Protein AF-A0A2J5HVG7-F1 (afdb_monomer)

Sequence (86 aa):
MRLRQLGTTQSVIFLAPPEVHQSILDTCGKEPNNQIDSSHVITWLLHQTCRNLEEMQPLYFAQGINFCRRVQASQTNKGFLTNYQH

pLDDT: mean 91.53, std 9.35, range [49.88, 98.31]

Structure (mmCIF, N/CA/C/O backbone):
data_AF-A0A2J5HVG7-F1
#
_entry.id   AF-A0A2J5HVG7-F1
#
loop_
_atom_site.group_PDB
_atom_site.id
_atom_site.type_symbol
_atom_site.label_atom_id
_atom_site.label_alt_id
_atom_site.label_comp_id
_atom_site.label_asym_id
_atom_site.label_entity_id
_atom_site.label_seq_id
_atom_site.pdbx_PDB_ins_code
_atom_site.Cartn_x
_atom_site.Cartn_y
_atom_site.Cartn_z
_atom_site.occupancy
_atom_site.B_iso_or_equiv
_atom_site.auth_seq_id
_atom_site.auth_comp_id
_atom_site.auth_asym_id
_atom_site.auth_atom_id
_atom_site.pdbx_PDB_model_num
ATOM 1 N N . MET A 1 1 ? -20.087 -6.894 -3.551 1.00 49.88 1 MET A N 1
ATOM 2 C CA . MET A 1 1 ? -21.079 -6.713 -2.458 1.00 49.88 1 MET A CA 1
ATOM 3 C C . MET A 1 1 ? -21.307 -5.220 -2.212 1.00 49.88 1 MET A C 1
ATOM 5 O O . MET A 1 1 ? -20.423 -4.452 -2.554 1.00 49.88 1 MET A O 1
ATOM 9 N N . ARG A 1 2 ? -22.464 -4.792 -1.671 1.00 76.56 2 ARG A N 1
ATOM 10 C CA . ARG A 1 2 ? -22.828 -3.359 -1.494 1.00 76.56 2 ARG A CA 1
ATOM 11 C C . ARG A 1 2 ? -23.101 -2.908 -0.035 1.00 76.56 2 ARG A C 1
ATOM 13 O O . ARG A 1 2 ? -23.562 -1.791 0.133 1.00 76.56 2 ARG A O 1
ATOM 20 N N . LEU A 1 3 ? -22.860 -3.750 0.984 1.00 86.00 3 LEU A N 1
ATOM 21 C CA . LEU A 1 3 ? -22.940 -3.434 2.437 1.00 86.00 3 LEU A CA 1
ATOM 22 C C . LEU A 1 3 ? -24.098 -2.496 2.874 1.00 86.00 3 LEU A C 1
ATOM 24 O O . LEU A 1 3 ? -23.910 -1.568 3.650 1.00 86.00 3 LEU A O 1
ATOM 28 N N . ARG A 1 4 ? -25.320 -2.728 2.374 1.00 87.31 4 ARG A N 1
ATOM 29 C CA . ARG A 1 4 ? -26.459 -1.793 2.516 1.00 87.31 4 ARG A CA 1
ATOM 30 C C . ARG A 1 4 ? -27.077 -1.701 3.924 1.00 87.31 4 ARG A C 1
ATOM 32 O O . ARG A 1 4 ? -27.909 -0.830 4.132 1.00 87.31 4 ARG A O 1
ATOM 39 N N . GLN A 1 5 ? -26.731 -2.601 4.846 1.00 90.50 5 GLN A N 1
ATOM 40 C CA . GLN A 1 5 ? -27.249 -2.650 6.229 1.00 90.50 5 GLN A CA 1
ATOM 41 C C . GLN A 1 5 ? -26.120 -2.509 7.267 1.00 90.50 5 GLN A C 1
ATOM 43 O O . GLN A 1 5 ? -26.238 -2.948 8.412 1.00 90.50 5 GLN A O 1
ATOM 48 N N . LEU A 1 6 ? -24.984 -1.941 6.852 1.00 88.44 6 LEU A N 1
ATOM 49 C CA . LEU A 1 6 ? -23.869 -1.685 7.751 1.00 88.44 6 LEU A CA 1
ATOM 50 C C . LEU A 1 6 ? -24.262 -0.596 8.759 1.00 88.44 6 LEU A C 1
ATOM 52 O O . LEU A 1 6 ? -24.664 0.494 8.362 1.00 88.44 6 LEU A O 1
ATOM 56 N N . GLY A 1 7 ? -24.163 -0.906 10.051 1.00 81.88 7 GLY A N 1
ATOM 57 C CA . GLY A 1 7 ? -24.569 -0.029 11.152 1.00 81.88 7 GLY A CA 1
ATOM 58 C C . GLY A 1 7 ? -25.999 -0.250 11.666 1.00 81.88 7 GLY A C 1
ATOM 59 O O . GLY A 1 7 ? -26.338 0.309 12.703 1.00 81.88 7 GLY A O 1
ATOM 60 N N . THR A 1 8 ? -26.823 -1.072 10.997 1.00 90.75 8 THR A N 1
ATOM 61 C CA . THR A 1 8 ? -28.169 -1.454 11.475 1.00 90.75 8 THR A CA 1
ATOM 62 C C . THR A 1 8 ? -28.181 -2.880 12.023 1.00 90.75 8 THR A C 1
ATOM 64 O O . 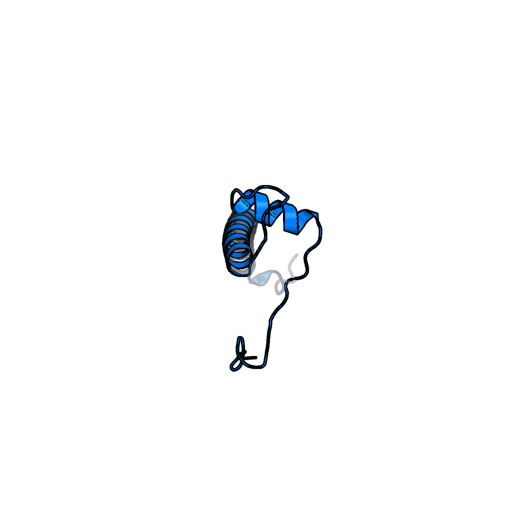THR A 1 8 ? -28.174 -3.085 13.231 1.00 90.75 8 THR A O 1
ATOM 67 N N . THR A 1 9 ? -28.169 -3.880 11.141 1.00 93.00 9 THR A N 1
ATOM 68 C CA . THR A 1 9 ? -28.145 -5.309 11.499 1.00 93.00 9 THR A CA 1
ATOM 69 C C . THR A 1 9 ? -26.792 -5.956 11.224 1.00 93.00 9 THR A C 1
ATOM 71 O O . THR A 1 9 ? -26.597 -7.128 11.537 1.00 93.00 9 THR A O 1
ATOM 74 N N . GLN A 1 10 ? -25.871 -5.231 10.587 1.00 90.94 10 GLN A N 1
ATOM 75 C CA . GLN A 1 10 ? -24.540 -5.716 10.239 1.00 90.94 10 GLN A CA 1
ATOM 76 C C . GLN A 1 10 ? -23.476 -4.807 10.846 1.00 90.94 10 GLN A C 1
ATOM 78 O O . GLN A 1 10 ? -23.614 -3.584 10.847 1.00 90.94 10 GLN A O 1
ATOM 83 N N . SER A 1 11 ? -22.386 -5.407 11.310 1.00 88.38 11 SER A N 1
ATOM 84 C CA . SER A 1 11 ? -21.196 -4.707 11.785 1.00 88.38 11 SER A CA 1
ATOM 85 C C . SER A 1 11 ? -19.957 -5.221 11.058 1.00 88.38 11 SER A C 1
ATOM 87 O O . SER A 1 11 ? -19.977 -6.272 10.413 1.00 88.38 11 SER A O 1
ATOM 89 N N . VAL A 1 12 ? -18.880 -4.446 11.136 1.00 87.25 12 VAL A N 1
ATOM 90 C CA . VAL A 1 12 ? -17.565 -4.818 10.616 1.00 87.25 12 VAL A CA 1
ATOM 91 C C . VAL A 1 12 ? -16.574 -4.735 11.762 1.00 87.25 12 VAL A C 1
ATOM 93 O O . VAL A 1 12 ? -16.594 -3.785 12.542 1.00 87.25 12 VAL A O 1
ATOM 96 N N . ILE A 1 13 ? -15.703 -5.734 11.836 1.00 90.50 13 ILE A N 1
ATOM 97 C CA . ILE A 1 13 ? -14.548 -5.754 12.721 1.00 90.50 13 ILE A CA 1
ATOM 98 C C . ILE A 1 13 ? -13.294 -5.916 11.869 1.00 90.50 13 ILE A C 1
ATOM 100 O O . ILE A 1 13 ? -13.287 -6.669 10.894 1.00 90.50 13 ILE A O 1
ATOM 104 N N . PHE A 1 14 ? -12.244 -5.187 12.229 1.00 89.44 14 PHE A N 1
ATOM 105 C CA . PHE A 1 14 ? -10.949 -5.270 11.570 1.00 89.44 14 PHE A CA 1
ATOM 106 C C . PHE A 1 14 ? -10.023 -6.129 12.423 1.00 89.44 14 PHE A C 1
ATOM 108 O O . PHE A 1 14 ? -9.859 -5.875 13.614 1.00 89.44 14 PHE A O 1
ATOM 115 N N . LEU A 1 15 ? -9.437 -7.151 11.807 1.00 91.25 15 LEU A N 1
ATOM 116 C CA . LEU A 1 15 ? -8.443 -8.019 12.426 1.00 91.25 15 LEU A CA 1
ATOM 117 C C . LEU A 1 15 ? -7.093 -7.696 11.795 1.00 91.25 15 LEU A C 1
ATOM 119 O O . LEU A 1 15 ? -6.973 -7.683 10.570 1.00 91.25 15 LEU A O 1
ATOM 123 N N . ALA A 1 16 ? -6.098 -7.417 12.628 1.00 90.56 16 ALA A N 1
ATOM 124 C CA . ALA A 1 16 ? -4.780 -6.982 12.195 1.00 90.56 16 ALA A CA 1
ATOM 125 C C . ALA A 1 16 ? -3.691 -7.645 13.058 1.00 90.56 16 ALA A C 1
ATOM 127 O O . ALA A 1 16 ? -3.885 -7.762 14.271 1.00 90.56 16 ALA A O 1
ATOM 128 N N . PRO A 1 17 ? -2.557 -8.062 12.466 1.00 95.75 17 PRO A N 1
ATOM 129 C CA . PRO A 1 17 ? -1.360 -8.432 13.218 1.00 95.75 17 PRO A CA 1
ATOM 130 C C . PRO A 1 17 ? -0.840 -7.270 14.087 1.00 95.75 17 PRO A C 1
ATOM 132 O O . PRO A 1 17 ? -1.127 -6.107 13.769 1.00 95.75 17 PRO A O 1
ATOM 135 N N . PRO A 1 18 ? -0.049 -7.542 15.145 1.00 94.31 18 PRO A N 1
ATOM 136 C CA . PRO A 1 18 ? 0.521 -6.504 16.008 1.00 94.31 18 PRO A CA 1
ATOM 137 C C . PRO A 1 18 ? 1.294 -5.422 15.242 1.00 94.31 18 PRO A C 1
ATOM 139 O O . PRO A 1 18 ? 1.202 -4.244 15.574 1.00 94.31 18 PRO A O 1
ATOM 142 N N . GLU A 1 19 ? 1.995 -5.799 14.173 1.00 96.69 19 GLU A N 1
ATOM 143 C CA . GLU A 1 19 ? 2.785 -4.888 13.342 1.00 96.69 19 GLU A CA 1
ATOM 144 C C . GLU A 1 19 ? 1.892 -3.889 12.597 1.00 96.69 19 GLU A C 1
ATOM 146 O O . GLU A 1 19 ? 2.210 -2.705 12.489 1.00 96.69 19 GLU A O 1
ATOM 151 N N . VAL A 1 20 ? 0.732 -4.349 12.118 1.00 95.44 20 VAL A N 1
ATOM 152 C CA . VAL A 1 20 ? -0.259 -3.494 11.453 1.00 95.44 20 VAL A CA 1
ATOM 153 C C . VAL A 1 20 ? -0.960 -2.602 12.474 1.00 95.44 20 VAL A C 1
ATOM 155 O O . VAL A 1 20 ? -1.176 -1.425 12.197 1.00 95.44 20 VAL A O 1
ATOM 158 N N . HIS A 1 21 ? -1.276 -3.125 13.662 1.00 94.62 21 HIS A N 1
ATOM 159 C CA . HIS A 1 21 ? -1.841 -2.324 14.749 1.00 94.62 21 HIS A CA 1
ATOM 160 C C . HIS A 1 21 ? -0.908 -1.167 15.128 1.00 94.62 21 HIS A C 1
ATOM 162 O O . HIS A 1 21 ? -1.347 -0.018 15.146 1.00 94.62 21 HIS A O 1
ATOM 168 N N . GLN A 1 22 ? 0.383 -1.450 15.329 1.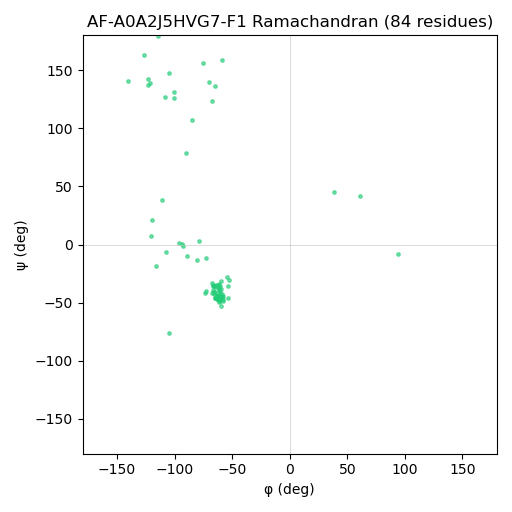00 95.00 22 GLN A N 1
ATOM 169 C CA . GLN A 1 22 ? 1.385 -0.421 15.599 1.00 95.00 22 GLN A CA 1
ATOM 170 C C . GLN A 1 22 ? 1.489 0.579 14.444 1.00 95.00 22 GLN A C 1
ATOM 172 O O . GLN A 1 22 ? 1.452 1.782 14.669 1.00 95.00 22 GLN A O 1
ATOM 177 N N . SER A 1 23 ? 1.502 0.104 13.196 1.00 96.25 23 SER A N 1
ATOM 178 C CA . SER A 1 23 ? 1.545 0.985 12.026 1.00 96.25 23 SER A CA 1
ATOM 179 C C . SER A 1 23 ? 0.339 1.937 11.939 1.00 96.25 23 SER A C 1
ATOM 181 O O . SER A 1 23 ? 0.495 3.092 11.528 1.00 96.25 23 SER A O 1
ATOM 183 N N . ILE A 1 24 ? -0.860 1.492 12.343 1.00 96.94 24 ILE A N 1
ATOM 184 C CA . ILE A 1 24 ? -2.051 2.352 12.435 1.00 96.94 24 ILE A CA 1
ATOM 185 C C . ILE A 1 24 ? -1.845 3.426 13.506 1.00 96.94 24 ILE A C 1
ATOM 187 O O . ILE A 1 24 ? -2.120 4.598 13.246 1.00 96.94 24 ILE A O 1
ATOM 191 N N . LEU A 1 25 ? -1.344 3.047 14.685 1.00 95.94 25 LEU A N 1
ATOM 192 C CA . LEU A 1 25 ? -1.065 3.988 15.770 1.00 95.94 25 LEU A CA 1
ATOM 193 C C . LEU A 1 25 ? -0.040 5.044 15.348 1.00 95.94 25 LEU A C 1
ATOM 195 O O . LEU A 1 25 ? -0.305 6.235 15.509 1.00 95.94 25 LEU A O 1
ATOM 199 N N . ASP A 1 26 ? 1.058 4.618 14.722 1.00 96.12 26 ASP A N 1
ATOM 200 C CA . ASP A 1 26 ? 2.125 5.495 14.233 1.00 96.12 26 ASP A CA 1
ATOM 201 C C . ASP A 1 26 ? 1.593 6.487 13.192 1.00 96.12 26 ASP A C 1
ATOM 203 O O . ASP A 1 26 ? 1.859 7.686 13.259 1.00 96.12 26 ASP A O 1
ATOM 207 N N . THR A 1 27 ? 0.785 6.002 12.243 1.00 96.56 27 THR A N 1
ATOM 208 C CA . THR A 1 27 ? 0.217 6.841 11.174 1.00 96.56 27 THR A CA 1
ATOM 209 C C . THR A 1 27 ? -0.794 7.851 11.716 1.00 96.56 27 THR A C 1
ATOM 211 O O . THR A 1 27 ? -0.914 8.956 11.189 1.00 96.56 27 THR A O 1
ATOM 214 N N . CYS A 1 28 ? -1.535 7.486 12.763 1.00 95.62 28 CYS A N 1
ATOM 215 C CA . CYS A 1 28 ? -2.541 8.346 13.381 1.00 95.62 28 CYS A CA 1
ATOM 216 C C . CYS A 1 28 ? -2.013 9.177 14.564 1.00 95.62 28 CYS A C 1
ATOM 218 O O . CYS A 1 28 ? -2.799 9.928 15.142 1.00 95.62 28 CYS A O 1
ATOM 220 N N . GLY A 1 29 ? -0.736 9.046 14.943 1.00 94.69 29 GLY A N 1
ATOM 221 C CA . GLY A 1 29 ? -0.154 9.733 16.102 1.00 94.69 29 GLY A CA 1
ATOM 222 C C . GLY A 1 29 ? -0.830 9.363 17.428 1.00 94.69 29 GLY A C 1
ATOM 223 O O . GLY A 1 29 ? -1.135 10.241 18.232 1.00 94.69 29 GLY A O 1
ATOM 224 N N . LYS A 1 30 ? -1.145 8.077 17.621 1.00 94.00 30 LYS A N 1
ATOM 225 C CA . LYS A 1 30 ? -1.859 7.542 18.793 1.00 94.00 30 LYS A CA 1
ATOM 226 C C . LYS A 1 30 ? -0.906 6.805 19.737 1.00 94.00 30 LYS A C 1
ATOM 228 O O . LYS A 1 30 ? 0.014 6.135 19.281 1.00 94.00 30 LYS A O 1
ATOM 233 N N . GLU A 1 31 ? -1.190 6.847 21.040 1.00 92.88 31 GLU A N 1
ATOM 234 C CA . GLU A 1 31 ? -0.460 6.043 22.027 1.00 92.88 31 GLU A CA 1
ATOM 235 C C . GLU A 1 31 ? -0.887 4.563 21.974 1.00 92.88 31 GLU A C 1
ATOM 237 O O . GLU A 1 31 ? -2.030 4.271 21.604 1.00 92.88 31 GLU A O 1
ATOM 242 N N . PRO A 1 32 ? -0.037 3.616 22.419 1.00 87.00 32 PRO A N 1
ATOM 243 C CA . PRO A 1 32 ? -0.310 2.172 22.361 1.00 87.00 32 PRO A CA 1
ATOM 244 C C . PRO A 1 32 ? -1.622 1.712 23.009 1.00 87.00 32 PRO A C 1
ATOM 246 O O . PRO A 1 32 ? -2.202 0.714 22.595 1.00 87.00 32 PRO A O 1
ATOM 249 N N . ASN A 1 33 ? -2.106 2.440 24.017 1.00 88.25 33 ASN A N 1
ATOM 250 C CA . AS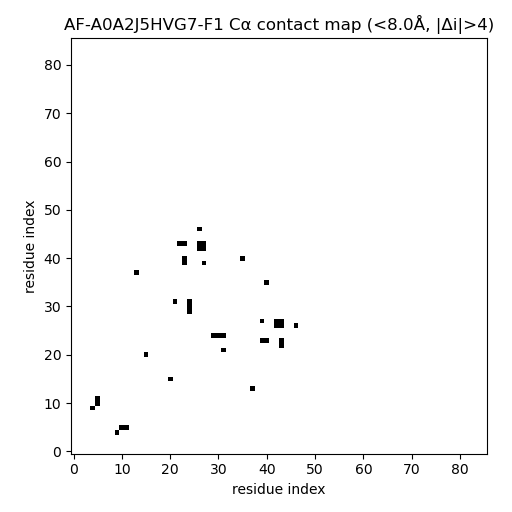N A 1 33 ? -3.341 2.115 24.734 1.00 88.25 33 ASN A CA 1
ATOM 251 C C . ASN A 1 33 ? -4.587 2.828 24.184 1.00 88.25 33 ASN A C 1
ATOM 253 O O . ASN A 1 33 ? -5.680 2.665 24.735 1.00 88.25 33 ASN A O 1
ATOM 257 N N . ASN A 1 34 ? -4.463 3.647 23.137 1.00 89.25 34 ASN A N 1
ATOM 258 C CA . ASN A 1 34 ? -5.623 4.306 22.555 1.00 89.25 34 ASN A CA 1
ATOM 259 C C . ASN A 1 34 ? -6.523 3.305 21.825 1.00 89.25 34 ASN A C 1
ATOM 261 O O . ASN A 1 34 ? -6.068 2.454 21.064 1.00 89.25 34 ASN A O 1
ATOM 265 N N . GLN A 1 35 ? -7.837 3.485 21.972 1.00 90.00 35 GLN A N 1
ATOM 266 C CA . GLN A 1 35 ? -8.793 2.753 21.151 1.00 90.00 35 GLN A CA 1
ATOM 267 C C . GLN A 1 35 ? -8.667 3.154 19.676 1.00 90.00 35 GLN A C 1
ATOM 269 O O . GLN A 1 35 ? -8.567 4.339 19.322 1.00 90.00 35 GLN A O 1
ATOM 274 N N . ILE A 1 36 ? -8.696 2.130 18.826 1.00 92.19 36 ILE A N 1
ATOM 275 C CA . ILE A 1 36 ? -8.748 2.240 17.373 1.00 92.19 36 ILE A CA 1
ATOM 276 C C . ILE A 1 36 ? -10.191 2.007 16.941 1.00 92.19 36 ILE A C 1
ATOM 278 O O . ILE A 1 36 ? -10.819 1.023 17.326 1.00 92.19 36 ILE A O 1
ATOM 282 N N . ASP A 1 37 ? -10.692 2.904 16.104 1.00 92.56 37 ASP A N 1
ATOM 283 C CA . ASP A 1 37 ? -11.963 2.740 15.406 1.00 92.56 37 ASP A CA 1
ATOM 284 C C . ASP A 1 37 ? -11.739 2.625 13.890 1.00 92.56 37 ASP A C 1
ATOM 286 O O . ASP A 1 37 ? -10.615 2.716 13.385 1.00 92.56 37 ASP A O 1
ATOM 290 N N . SER A 1 38 ? -12.828 2.455 13.142 1.00 93.31 38 SER A N 1
ATOM 291 C CA . SER A 1 38 ? -12.773 2.311 11.688 1.00 93.31 38 SER A CA 1
ATOM 292 C C . SER A 1 38 ? -12.151 3.518 10.971 1.00 93.31 38 SER A C 1
ATOM 294 O O 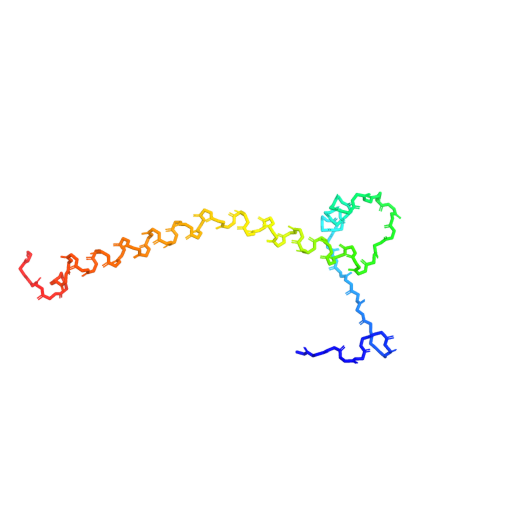. SER A 1 38 ? -11.514 3.328 9.941 1.00 93.31 38 SER A O 1
ATOM 296 N N . SER A 1 39 ? -12.284 4.743 11.489 1.00 94.38 39 SER A N 1
ATOM 297 C CA . SER A 1 39 ? -11.736 5.947 10.844 1.00 94.38 39 SER A CA 1
ATOM 298 C C . SER A 1 39 ? -10.202 5.942 10.813 1.00 94.38 39 SER A C 1
ATOM 300 O O . SER A 1 39 ? -9.596 6.318 9.806 1.00 94.38 39 SER A O 1
ATOM 302 N N . HIS A 1 40 ? -9.572 5.417 11.865 1.00 95.88 40 HIS A N 1
ATOM 303 C CA . HIS A 1 40 ? -8.119 5.269 11.953 1.00 95.88 40 HIS A CA 1
ATOM 304 C C . HIS A 1 40 ? -7.608 4.235 10.949 1.00 95.88 40 HIS A C 1
ATOM 306 O O . HIS A 1 40 ? -6.628 4.480 10.252 1.00 95.88 40 HIS A O 1
ATOM 312 N N . VAL A 1 41 ? -8.323 3.114 10.807 1.00 95.56 41 VAL A N 1
ATOM 313 C CA . VAL A 1 41 ? -7.989 2.081 9.815 1.00 95.56 41 VAL A CA 1
ATOM 314 C C . VAL A 1 41 ? -8.067 2.641 8.395 1.00 95.56 41 VAL A C 1
ATOM 316 O O . VAL A 1 41 ? -7.166 2.402 7.597 1.00 95.56 41 VAL A O 1
ATOM 319 N N . ILE A 1 42 ? -9.109 3.415 8.074 1.00 95.62 42 ILE A N 1
ATOM 320 C CA . ILE A 1 42 ? -9.247 4.033 6.746 1.00 95.62 42 ILE A CA 1
ATOM 321 C C . ILE A 1 42 ? -8.149 5.072 6.496 1.00 95.62 42 ILE A C 1
ATOM 323 O O . ILE A 1 42 ? -7.576 5.103 5.409 1.00 95.62 42 ILE A O 1
ATOM 327 N N . THR A 1 43 ? -7.810 5.882 7.500 1.00 97.19 43 THR A N 1
ATOM 328 C CA . THR A 1 43 ? -6.715 6.861 7.406 1.00 97.19 43 THR A CA 1
ATOM 329 C C . THR A 1 43 ? -5.382 6.170 7.126 1.00 97.19 43 THR A C 1
ATOM 331 O O . THR A 1 43 ? -4.677 6.530 6.183 1.00 97.19 43 THR A O 1
ATOM 334 N N . TRP A 1 44 ? -5.073 5.127 7.898 1.00 97.75 44 TRP A 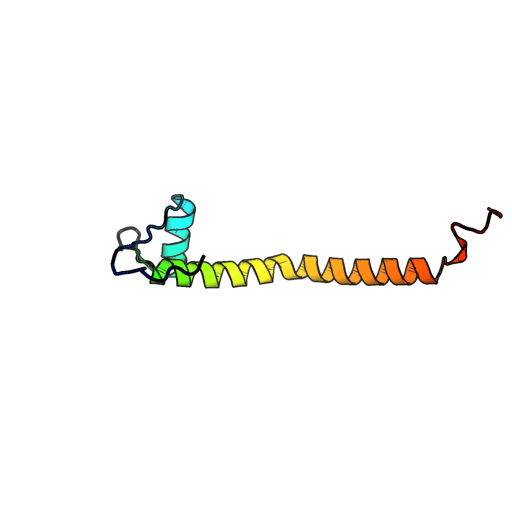N 1
ATOM 335 C CA . TRP A 1 44 ? -3.894 4.298 7.689 1.00 97.75 44 TRP A CA 1
ATOM 336 C C . TRP A 1 44 ? -3.879 3.669 6.291 1.00 97.75 44 TRP A C 1
ATOM 338 O O . TRP A 1 44 ? -2.877 3.775 5.591 1.00 97.75 44 TRP A O 1
ATOM 348 N N . LEU A 1 45 ? -4.999 3.094 5.838 1.00 97.25 45 LEU A N 1
ATOM 349 C CA . LEU A 1 45 ? -5.115 2.460 4.521 1.00 97.25 45 LEU A CA 1
ATOM 350 C C . LEU A 1 45 ? -4.791 3.438 3.382 1.00 97.25 45 LEU A C 1
ATOM 352 O O . LEU A 1 45 ? -4.069 3.084 2.448 1.00 97.25 45 LEU A O 1
ATOM 356 N N . LEU A 1 46 ? -5.307 4.669 3.453 1.00 98.06 46 LEU A N 1
ATOM 357 C CA . LEU A 1 46 ? -5.022 5.706 2.460 1.00 98.06 46 LEU A CA 1
ATOM 358 C C . LEU A 1 46 ? -3.532 6.056 2.447 1.00 98.06 46 LEU A C 1
ATOM 360 O O . LEU A 1 46 ? -2.927 6.113 1.378 1.00 98.06 46 LEU A O 1
ATOM 364 N N . HIS A 1 47 ? -2.927 6.209 3.625 1.00 97.88 47 HIS A N 1
ATOM 365 C CA . HIS A 1 47 ? -1.501 6.493 3.743 1.00 97.88 47 HIS A CA 1
ATOM 366 C C . HIS A 1 47 ? -0.636 5.357 3.174 1.00 97.88 47 HIS A C 1
ATOM 368 O O . HIS A 1 47 ? 0.257 5.609 2.366 1.00 97.88 47 HIS A O 1
ATOM 374 N N . GLN A 1 48 ? -0.937 4.101 3.521 1.00 97.25 48 GLN A N 1
ATOM 375 C CA . GLN A 1 48 ? -0.236 2.933 2.979 1.00 97.25 48 GLN A CA 1
ATOM 376 C C . GLN A 1 48 ? -0.408 2.810 1.464 1.00 97.25 48 GLN A C 1
ATOM 378 O O . GLN A 1 48 ? 0.531 2.446 0.765 1.00 97.25 48 GLN A O 1
ATOM 383 N N . THR A 1 49 ? -1.585 3.151 0.933 1.00 97.56 49 THR A N 1
ATOM 384 C CA . THR A 1 49 ? -1.826 3.131 -0.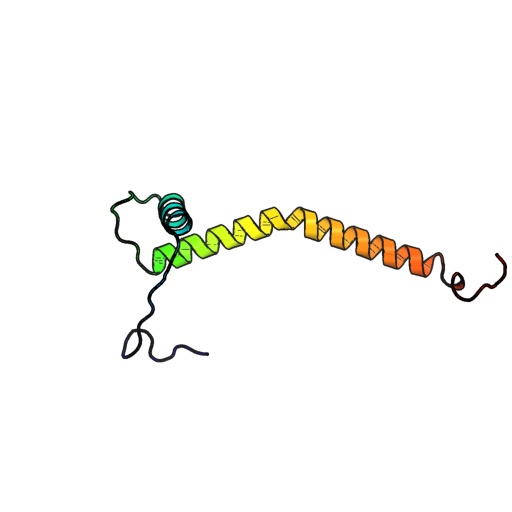516 1.00 97.56 49 THR A CA 1
ATOM 385 C C . THR A 1 49 ? -0.933 4.139 -1.237 1.00 97.56 49 THR A C 1
ATOM 387 O O . THR A 1 49 ? -0.324 3.789 -2.245 1.00 97.56 49 THR A O 1
ATOM 390 N N . CYS A 1 50 ? -0.805 5.361 -0.714 1.00 97.44 50 CYS A N 1
ATOM 391 C CA . CYS A 1 50 ? 0.102 6.362 -1.278 1.00 97.44 50 CYS A CA 1
ATOM 392 C C . CYS A 1 50 ? 1.564 5.902 -1.221 1.00 97.44 50 CYS A C 1
ATOM 394 O O . CYS A 1 50 ? 2.243 5.933 -2.244 1.00 97.44 50 CYS A O 1
ATOM 396 N N . ARG A 1 51 ? 2.022 5.392 -0.070 1.00 97.19 51 ARG A N 1
ATOM 397 C CA . ARG A 1 51 ? 3.393 4.872 0.080 1.00 97.19 51 ARG A CA 1
ATOM 398 C C . ARG A 1 51 ? 3.683 3.731 -0.891 1.00 97.19 51 ARG A C 1
ATOM 400 O O . ARG A 1 51 ? 4.690 3.761 -1.585 1.00 97.19 51 ARG A O 1
ATOM 407 N N . ASN A 1 52 ? 2.762 2.778 -1.017 1.00 97.06 52 ASN A N 1
ATOM 408 C CA . ASN A 1 52 ? 2.900 1.677 -1.968 1.00 97.06 52 ASN A CA 1
ATOM 409 C C . ASN A 1 52 ? 2.964 2.176 -3.418 1.00 97.06 52 ASN A C 1
ATOM 411 O O . ASN A 1 52 ? 3.721 1.638 -4.221 1.00 97.06 52 ASN A O 1
ATOM 415 N N . LEU A 1 53 ? 2.185 3.202 -3.778 1.00 96.81 53 LEU A N 1
ATOM 416 C CA . LEU A 1 53 ? 2.247 3.794 -5.116 1.00 96.81 53 LEU A CA 1
ATOM 417 C C . LEU A 1 53 ? 3.602 4.460 -5.386 1.00 96.81 53 LEU A C 1
ATOM 419 O O . LEU A 1 53 ? 4.140 4.301 -6.482 1.00 96.81 53 LEU A O 1
ATOM 423 N N . GLU A 1 54 ? 4.158 5.167 -4.403 1.00 97.19 54 GLU A N 1
ATOM 424 C CA . GLU A 1 54 ? 5.490 5.774 -4.490 1.00 97.19 54 GLU A CA 1
ATOM 425 C C . GLU A 1 54 ? 6.581 4.706 -4.636 1.00 97.19 54 GLU A C 1
ATOM 427 O O . GLU A 1 54 ? 7.410 4.787 -5.543 1.00 97.19 54 GLU A O 1
ATOM 432 N N . GLU A 1 55 ? 6.536 3.650 -3.821 1.00 97.19 55 GLU A N 1
ATOM 433 C CA . GLU A 1 55 ? 7.484 2.531 -3.886 1.00 97.19 55 GLU A CA 1
ATOM 434 C C . GLU A 1 55 ? 7.416 1.776 -5.222 1.00 97.19 55 GLU A C 1
ATOM 436 O O . GLU A 1 55 ? 8.439 1.327 -5.743 1.00 97.19 55 GLU A O 1
ATOM 441 N N . MET A 1 56 ? 6.226 1.660 -5.821 1.00 97.50 56 MET A N 1
ATOM 442 C CA . MET A 1 56 ? 6.044 1.007 -7.121 1.00 97.50 56 MET A CA 1
ATOM 443 C C . MET A 1 56 ? 6.403 1.902 -8.316 1.00 97.50 56 MET A C 1
ATOM 445 O O . MET A 1 56 ? 6.557 1.396 -9.432 1.00 97.50 56 MET A O 1
ATOM 449 N N . GLN A 1 57 ? 6.572 3.213 -8.128 1.00 97.44 57 GLN A N 1
ATOM 450 C CA . GLN A 1 57 ? 6.834 4.154 -9.222 1.00 97.44 57 GLN A CA 1
ATOM 451 C C . GLN A 1 57 ? 8.042 3.762 -10.103 1.00 97.44 57 GLN A C 1
ATOM 453 O O . GLN A 1 57 ? 7.893 3.760 -11.333 1.00 97.44 57 GLN A O 1
ATOM 458 N N . PRO A 1 58 ? 9.213 3.370 -9.555 1.00 97.25 58 PRO A N 1
ATOM 459 C CA . PRO A 1 58 ? 10.362 2.977 -10.373 1.00 97.25 58 PRO A CA 1
ATOM 460 C C . PRO A 1 58 ? 10.089 1.728 -11.216 1.00 97.25 58 PRO A C 1
ATOM 462 O O . PRO A 1 58 ? 10.554 1.628 -12.355 1.00 97.25 58 PRO A O 1
ATOM 465 N N . LEU A 1 59 ? 9.302 0.786 -10.686 1.00 97.56 59 LEU A N 1
ATOM 466 C CA . LEU A 1 59 ? 8.908 -0.422 -11.405 1.00 97.56 59 LEU A CA 1
ATOM 467 C C . LEU A 1 59 ? 8.029 -0.073 -12.610 1.00 97.56 59 LEU A C 1
ATOM 469 O O . LEU A 1 59 ? 8.291 -0.555 -13.714 1.00 97.56 59 LEU A O 1
ATOM 473 N N . TYR A 1 60 ? 7.034 0.801 -12.427 1.00 97.00 60 TYR A N 1
ATOM 474 C CA . TYR A 1 60 ? 6.181 1.262 -13.525 1.00 97.00 60 TYR A CA 1
ATOM 475 C C . TYR A 1 60 ? 6.984 1.991 -14.604 1.00 97.00 60 TYR A C 1
ATOM 477 O O . TYR A 1 60 ? 6.777 1.763 -15.799 1.00 97.00 60 TYR A O 1
ATOM 485 N N . PHE A 1 61 ? 7.959 2.807 -14.201 1.00 98.06 61 PHE A N 1
ATOM 486 C CA . PHE A 1 61 ? 8.862 3.459 -15.142 1.00 98.06 61 PHE A CA 1
ATOM 487 C C . PHE A 1 61 ? 9.683 2.439 -15.946 1.00 98.06 61 PHE A C 1
ATOM 489 O O . PHE A 1 61 ? 9.702 2.479 -17.180 1.00 98.06 61 PHE A O 1
ATOM 496 N N . ALA A 1 62 ? 10.310 1.471 -15.270 1.00 98.12 62 ALA A N 1
ATOM 497 C CA . ALA A 1 62 ? 11.072 0.411 -15.925 1.00 98.12 62 ALA A CA 1
ATOM 498 C C . ALA A 1 62 ? 10.196 -0.418 -16.880 1.00 98.12 62 ALA A C 1
ATOM 500 O O . ALA A 1 62 ? 10.634 -0.778 -17.976 1.00 98.12 62 ALA A O 1
ATOM 501 N N . GLN A 1 63 ? 8.944 -0.685 -16.504 1.00 98.19 63 GLN A N 1
ATOM 502 C CA . GLN A 1 63 ? 7.979 -1.375 -17.353 1.00 98.19 63 GLN A CA 1
ATOM 503 C C . GLN A 1 63 ? 7.680 -0.586 -18.633 1.00 98.19 63 GLN A C 1
ATOM 505 O O . GLN A 1 63 ? 7.682 -1.177 -19.715 1.00 98.19 63 GLN A O 1
ATOM 510 N N . GLY A 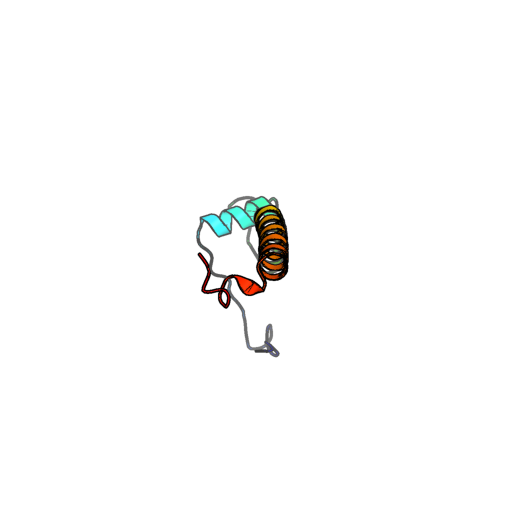1 64 ? 7.490 0.733 -18.529 1.00 98.06 64 GLY A N 1
ATOM 511 C CA . GLY A 1 64 ? 7.298 1.618 -19.680 1.00 98.06 64 GLY A CA 1
ATOM 512 C C . GLY A 1 64 ? 8.499 1.612 -20.627 1.00 98.06 64 GLY A C 1
ATOM 513 O O . GLY A 1 64 ? 8.349 1.394 -21.829 1.00 98.06 64 GLY A O 1
ATOM 514 N N . ILE A 1 65 ? 9.713 1.738 -20.084 1.00 98.31 65 ILE A N 1
ATOM 515 C CA . ILE A 1 65 ? 10.948 1.665 -20.878 1.00 98.31 65 ILE A CA 1
ATOM 516 C C . ILE A 1 65 ? 11.080 0.311 -21.581 1.00 98.31 65 ILE A C 1
ATOM 518 O O . ILE A 1 65 ? 11.374 0.251 -22.777 1.00 98.31 65 ILE A O 1
ATOM 522 N N . ASN A 1 66 ? 10.841 -0.786 -20.864 1.00 98.25 66 ASN A N 1
ATOM 523 C CA . ASN A 1 66 ? 10.919 -2.127 -21.433 1.00 98.25 66 ASN A CA 1
ATOM 524 C C . ASN A 1 66 ? 9.864 -2.352 -22.518 1.00 98.25 66 ASN A C 1
ATOM 526 O O . ASN A 1 66 ? 10.157 -2.998 -23.524 1.00 98.25 66 ASN A O 1
ATOM 530 N N . PHE A 1 67 ? 8.662 -1.799 -22.358 1.00 97.75 67 PHE A N 1
ATOM 531 C CA . PHE A 1 67 ? 7.647 -1.821 -23.404 1.00 97.75 67 PHE A CA 1
ATOM 532 C C . PHE A 1 67 ? 8.147 -1.121 -24.673 1.00 97.75 67 PHE A C 1
ATOM 534 O O . PHE A 1 67 ? 8.175 -1.7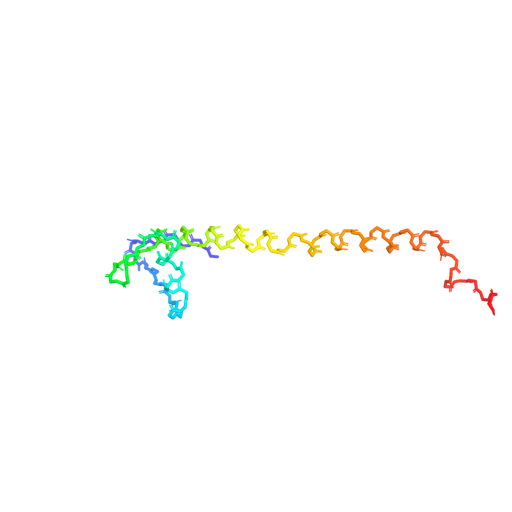52 -25.729 1.00 97.75 67 PHE A O 1
ATOM 541 N N . CYS A 1 68 ? 8.629 0.121 -24.565 1.00 97.81 68 CYS A N 1
ATOM 542 C CA . CYS A 1 68 ? 9.143 0.873 -25.712 1.00 97.81 68 CYS A CA 1
ATOM 543 C C . CYS A 1 68 ? 10.305 0.149 -26.400 1.00 97.81 68 CYS A C 1
ATOM 545 O O . CYS A 1 68 ? 10.323 0.038 -27.623 1.00 97.81 68 CYS A O 1
ATOM 547 N N . ARG A 1 69 ? 11.242 -0.416 -25.627 1.00 97.56 69 ARG A N 1
ATOM 548 C CA . ARG A 1 69 ? 12.356 -1.209 -26.170 1.00 97.56 69 ARG A CA 1
ATOM 549 C C . ARG A 1 69 ? 11.870 -2.421 -26.959 1.00 97.56 69 ARG A C 1
ATOM 551 O O . ARG A 1 69 ? 12.374 -2.664 -28.050 1.00 97.56 69 ARG A O 1
ATOM 558 N N . ARG A 1 70 ? 10.882 -3.164 -26.446 1.00 96.50 70 ARG A N 1
ATOM 559 C CA . ARG A 1 70 ? 10.311 -4.322 -27.155 1.00 96.50 70 ARG A CA 1
ATOM 560 C C . ARG A 1 70 ? 9.583 -3.912 -28.433 1.00 96.50 70 ARG A C 1
ATOM 562 O O . ARG A 1 70 ? 9.754 -4.573 -29.452 1.00 96.50 70 ARG A O 1
ATOM 569 N N . VAL A 1 71 ? 8.808 -2.828 -28.390 1.00 96.56 71 VAL A N 1
ATOM 570 C CA . VAL A 1 71 ? 8.109 -2.291 -29.570 1.00 96.56 71 VAL A CA 1
ATOM 571 C C . VAL A 1 71 ? 9.110 -1.829 -30.627 1.00 96.56 71 VAL A C 1
ATOM 573 O O . VAL A 1 71 ? 8.962 -2.160 -31.799 1.00 96.56 71 VAL A O 1
ATOM 576 N N . GLN A 1 72 ? 10.169 -1.126 -30.227 1.00 96.31 72 GLN A N 1
ATOM 577 C CA . GLN A 1 72 ? 11.217 -0.716 -31.155 1.00 96.31 72 GLN A CA 1
ATOM 578 C C . GLN A 1 72 ? 11.941 -1.929 -31.747 1.00 96.31 72 GLN A C 1
ATOM 580 O O . GLN A 1 72 ? 12.133 -2.000 -32.957 1.00 96.31 72 GLN A O 1
ATOM 585 N N . ALA A 1 73 ? 12.311 -2.909 -30.919 1.00 94.88 73 ALA A N 1
ATOM 586 C CA . ALA A 1 73 ? 12.999 -4.111 -31.373 1.00 94.88 73 ALA A CA 1
ATOM 587 C C . ALA A 1 73 ? 12.164 -4.911 -32.383 1.00 94.88 73 ALA A C 1
ATOM 589 O O . ALA A 1 73 ? 12.722 -5.368 -33.380 1.00 94.88 73 ALA A O 1
ATOM 590 N N . SER A 1 74 ? 10.848 -5.044 -32.175 1.00 93.00 74 SER A N 1
ATOM 591 C CA . SER A 1 74 ? 9.969 -5.741 -33.124 1.00 93.00 74 SER A CA 1
ATOM 592 C C . SER A 1 74 ? 9.850 -5.002 -34.459 1.00 93.00 74 SER A C 1
ATOM 594 O O . SER A 1 74 ? 9.792 -5.637 -35.509 1.00 93.00 74 SER A O 1
ATOM 596 N N . GLN A 1 75 ? 9.874 -3.665 -34.443 1.00 92.44 75 GLN A N 1
ATOM 597 C CA . GLN A 1 75 ? 9.863 -2.856 -35.661 1.00 92.44 75 GLN A CA 1
ATOM 598 C C . GLN A 1 75 ? 11.199 -2.876 -36.407 1.00 92.44 75 GLN A C 1
ATOM 600 O O . GLN A 1 75 ? 11.201 -2.961 -37.634 1.00 92.44 75 GLN A O 1
ATOM 605 N N . THR A 1 76 ? 12.320 -2.799 -35.690 1.00 94.38 76 THR A N 1
ATOM 606 C CA . THR A 1 76 ? 13.661 -2.861 -36.285 1.00 94.38 76 THR A CA 1
ATOM 607 C C . THR A 1 76 ? 13.928 -4.241 -36.890 1.00 94.38 76 THR A C 1
ATOM 609 O O . THR A 1 76 ? 14.539 -4.341 -37.947 1.00 94.38 76 THR A O 1
ATOM 612 N N . ASN A 1 77 ? 13.414 -5.305 -36.268 1.00 90.12 77 ASN A N 1
ATOM 613 C CA . ASN A 1 77 ? 13.695 -6.692 -36.638 1.00 90.12 77 ASN A CA 1
ATOM 614 C C . ASN A 1 77 ? 12.476 -7.405 -37.255 1.00 90.12 77 ASN A C 1
ATOM 616 O O . ASN A 1 77 ? 12.254 -8.588 -37.005 1.00 90.12 77 ASN A O 1
ATOM 620 N N . LYS A 1 78 ? 11.675 -6.706 -38.075 1.00 84.81 78 LYS A N 1
ATOM 621 C CA . LYS A 1 78 ? 10.426 -7.240 -38.670 1.00 84.81 78 LYS A CA 1
ATOM 622 C C . LYS A 1 78 ? 10.592 -8.569 -39.417 1.00 84.81 78 LYS A C 1
ATOM 624 O O . LYS A 1 78 ? 9.650 -9.350 -39.467 1.00 84.81 78 LYS A O 1
ATOM 629 N N . GLY A 1 79 ? 11.766 -8.810 -40.000 1.00 84.50 79 GLY A N 1
ATOM 630 C CA . GLY A 1 79 ? 12.081 -10.033 -40.740 1.00 84.50 79 GLY A CA 1
ATOM 631 C C . GLY A 1 79 ? 12.807 -11.104 -39.928 1.00 84.50 79 GLY A C 1
ATOM 632 O O . GLY A 1 79 ? 13.143 -12.135 -40.485 1.00 84.50 79 GLY A O 1
ATOM 633 N N . PHE A 1 80 ? 13.087 -10.895 -38.641 1.00 82.31 80 PHE A N 1
ATOM 634 C CA . PHE A 1 80 ? 13.983 -11.780 -37.883 1.00 82.31 80 PHE A CA 1
ATOM 635 C C . PHE A 1 80 ? 13.496 -13.230 -37.788 1.00 82.31 80 PHE A C 1
ATOM 637 O O . PHE A 1 80 ? 14.301 -14.150 -37.815 1.00 82.31 80 PHE A O 1
ATOM 644 N N . LEU A 1 81 ? 12.180 -13.444 -37.718 1.00 80.06 81 LEU A N 1
ATOM 645 C CA . LEU A 1 81 ? 11.593 -14.790 -37.677 1.00 80.06 81 LEU A CA 1
ATOM 646 C C . LEU A 1 81 ? 11.297 -15.372 -39.069 1.00 80.06 81 LEU A C 1
ATOM 648 O O . LEU A 1 81 ? 10.934 -16.539 -39.167 1.00 80.06 81 LEU A O 1
ATOM 652 N N . THR A 1 82 ? 11.398 -14.569 -40.132 1.00 83.06 82 THR A N 1
ATOM 653 C CA . THR A 1 82 ? 11.022 -14.957 -41.504 1.00 83.06 82 THR A CA 1
ATOM 654 C C . THR A 1 82 ? 12.198 -14.979 -42.481 1.00 83.06 82 THR A C 1
ATOM 656 O O . THR A 1 82 ? 12.104 -15.638 -43.515 1.00 83.06 82 THR A O 1
ATOM 659 N N . ASN A 1 83 ? 13.316 -14.319 -42.169 1.00 72.00 83 ASN A N 1
ATOM 660 C CA . ASN A 1 83 ? 14.556 -14.420 -42.929 1.00 72.00 83 ASN A CA 1
ATOM 661 C C . ASN A 1 83 ? 15.357 -15.639 -42.461 1.00 72.00 83 ASN A C 1
ATOM 663 O O . ASN A 1 83 ? 15.977 -15.621 -41.404 1.00 72.00 83 ASN A O 1
ATOM 667 N N . TYR A 1 84 ? 15.391 -16.678 -43.297 1.00 65.00 84 TYR A N 1
ATOM 668 C CA . TYR A 1 84 ? 16.231 -17.871 -43.119 1.00 65.00 84 TYR A CA 1
ATOM 669 C C . TYR A 1 84 ? 17.702 -17.654 -43.521 1.00 65.00 84 TYR A C 1
ATOM 671 O O . TYR A 1 84 ? 18.489 -18.594 -43.495 1.00 6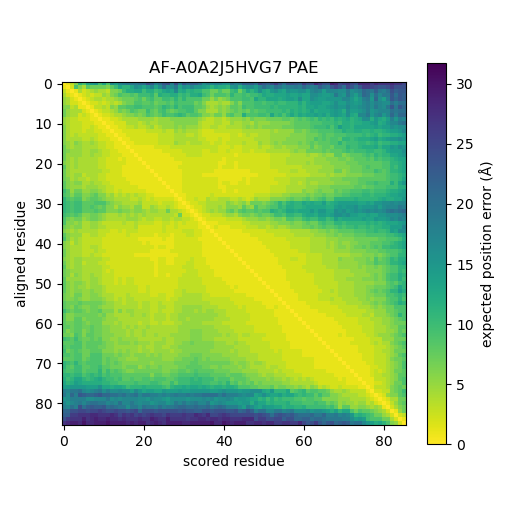5.00 84 TYR A O 1
ATOM 679 N N . GLN A 1 85 ? 18.079 -16.436 -43.923 1.00 61.34 85 GLN A N 1
ATOM 680 C CA . GLN A 1 85 ? 19.465 -16.070 -44.216 1.00 61.34 85 GLN A CA 1
ATOM 681 C C . GLN A 1 85 ? 20.143 -15.551 -42.944 1.00 61.34 85 GLN A C 1
ATOM 683 O O . GLN A 1 85 ? 20.268 -14.344 -42.741 1.00 61.34 85 GLN A O 1
ATOM 688 N N . HIS A 1 86 ? 20.547 -16.484 -42.089 1.00 52.12 86 HIS A N 1
ATOM 689 C CA . HIS A 1 86 ? 21.556 -16.295 -41.053 1.00 52.12 86 HIS A CA 1
ATOM 690 C C . HIS A 1 86 ? 22.617 -17.379 -41.206 1.00 52.12 86 HIS A C 1
ATOM 692 O O . HIS A 1 86 ? 22.228 -18.531 -41.505 1.00 52.12 86 HIS A O 1
#

InterPro domains:
  IPR051346 OTU Domain-Containing Deubiquitinase [PTHR13367] (1-86)

Foldseek 3Di:
DPCPCDPPPDHDDDDDDPVVLVLLCVQVVHDPPDDDDPVSVVSSVVVVVVVVCVVCVVVVVVVVVVVVVVVVCCVVCVCVVPDPPD

Nearest PDB structures (foldseek):
  6qnq-assembly1_6I  TM=4.272E-01  e=3.709E+00  Thermus thermophilus HB8
  4wzo-assembly2_6A  TM=3.936E-01  e=4.529E+00  Thermus thermophilus HB8
  1dlq-assembly1_B  TM=2.876E-01  e=8.249E+00  Acinetobacter baylyi ADP1

Solvent-accessible surface area (backbone atoms only — not comparable to full-atom values): 5424 Å² total; per-residue (Å²): 140,79,75,87,48,65,80,75,88,38,85,87,83,89,86,72,58,73,70,55,50,50,50,36,28,64,70,68,75,48,61,95,85,57,89,83,55,72,67,49,53,52,52,32,51,54,52,52,50,53,52,52,52,59,70,43,44,66,57,54,50,51,50,52,52,51,49,53,52,51,56,49,48,50,65,76,45,69,51,66,92,73,54,81,86,121

Mean predicted aligned error: 6.82 Å

Secondary structure (DSSP, 8-state):
---TTBTTTB-------HHHHHHHHHHHT--TTSPP-HHHHHHHHHHHHHHHHHHHHHHHHHHHHHHHHHHHHHHHTTTTTT----

Radius of gyration: 24.37 Å; Cα contacts (8 Å, |Δi|>4): 20; chains: 1; bounding box: 50×28×69 Å

Organism: NCBI:txid482145